Protein AF-M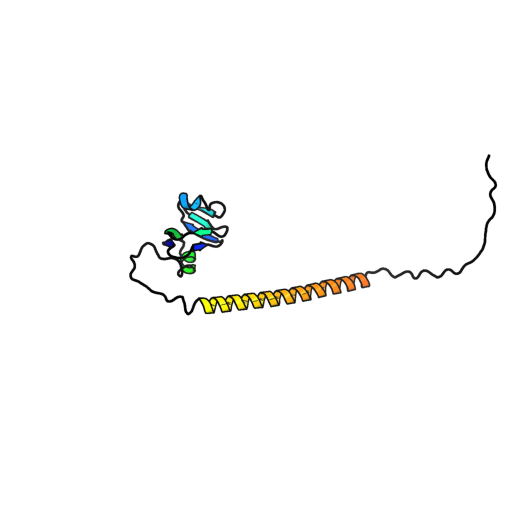2ZVG6-F1 (afdb_monomer)

Secondary structure (DSSP, 8-state):
-EEEEE-SS-EEE-TT-EEE--HHHHGGGGGGEEEEETTEEEESS-EEEPTT-EEEE-HHHHHHHTTTEEETTS--------TTSSHHHHHHHHHHHHHHHHHHHHHHHHHHHHHHHHHHHHHHHHHSPP-----------------PPP-

pLDDT: mean 73.04, std 16.14, range [33.59, 94.5]

Organism: NCBI:txid1244869

Sequence (151 aa):
MKSYRVTKSPLVLSSGAVVGLTPQQESPRRAALVPLGKDLYRVLSVVQFKAGESVVLDEDTAKALCAFVESAEEEPKAISIDLKATGGKKLAAELQRATDAVQVLRAENAALSEEIVRLRADLDAATAPPVATAPTGDGGGAPSDDLPPAS

Solvent-accessible surface area (backbone atoms only — not comparable to full-atom values): 9261 Å² total; per-residue (Å²): 116,50,55,28,31,22,72,79,54,63,46,74,44,53,56,72,41,50,36,38,45,54,72,82,64,37,63,89,40,48,95,32,46,43,81,77,52,91,52,26,29,34,27,65,37,76,45,76,42,51,57,77,43,72,44,28,30,36,68,70,57,42,67,78,40,66,88,63,52,50,59,69,86,62,84,87,76,85,79,87,73,80,66,83,76,60,56,60,60,54,52,51,55,51,52,48,52,52,51,53,50,52,51,52,54,51,54,52,52,50,53,53,50,53,50,53,54,50,54,48,51,53,50,51,62,74,66,53,74,81,81,78,78,73,77,86,77,83,76,86,84,85,88,83,82,89,82,84,86,87,130

Foldseek 3Di:
DFKWFQADAKDKDAFFWKKQADPVRCVVVVVQWDDPDVSITTGHGIDIHDGGDMIGGDPVVCVVVVVGIHGPPDDDPDDPDPPPPPVVVVVVVVVVVVVVVVVVVVVVVVVVVVVVVVVVVVVCVVPDDPPPPDPPDPDDDDDDDDDDDDD

Nearest PDB structures (foldseek):
  5juo-assembly1_VA  TM=2.705E-01  e=5.543E-01  Saccharomyces cerevisiae
  4q4l-assembly1_A  TM=3.864E-01  e=2.310E+00  Burkholderia thailandensis E264
  7muv-assembly1_BC  TM=3.125E-01  e=3.503E+00  Legionella pneumophila

Radius of gyration: 36.26 Å; Cα contacts (8 Å, |Δi|>4): 141; chains: 1; bounding box: 81×52×98 Å

Structure (mmCIF, N/CA/C/O backbone):
data_AF-M2ZVG6-F1
#
_entry.id   AF-M2ZVG6-F1
#
loop_
_atom_site.group_PDB
_atom_site.id
_atom_site.type_symbol
_atom_site.label_atom_id
_atom_site.label_alt_id
_atom_site.label_comp_id
_atom_site.label_asym_id
_atom_site.label_entity_id
_atom_site.label_seq_id
_atom_site.pdbx_PDB_ins_code
_atom_site.Cartn_x
_atom_site.Cartn_y
_atom_site.Cartn_z
_atom_site.occupancy
_atom_site.B_iso_or_equiv
_atom_site.auth_seq_id
_atom_site.auth_comp_id
_atom_site.auth_asym_id
_atom_site.auth_atom_id
_atom_site.pdbx_PDB_model_num
ATOM 1 N N . MET A 1 1 ? -19.568 -5.222 10.320 1.00 68.12 1 MET A N 1
ATOM 2 C CA . MET A 1 1 ? -18.552 -4.183 10.597 1.00 68.12 1 MET A CA 1
ATOM 3 C C . MET A 1 1 ? -18.667 -3.784 12.050 1.00 68.12 1 MET A C 1
ATOM 5 O O . MET A 1 1 ? -19.789 -3.728 12.542 1.00 68.12 1 MET A O 1
ATOM 9 N N . LYS A 1 2 ? -17.542 -3.573 12.732 1.00 73.25 2 LYS A N 1
ATOM 10 C CA . LYS A 1 2 ? -17.504 -3.217 14.158 1.00 73.25 2 LYS A CA 1
ATOM 11 C C . LYS A 1 2 ? -16.966 -1.801 14.332 1.00 73.25 2 LYS A C 1
ATOM 13 O O . LYS A 1 2 ? -16.141 -1.356 13.535 1.00 73.25 2 LYS A O 1
ATOM 18 N N . SER A 1 3 ? -17.472 -1.102 15.345 1.00 77.00 3 SER A N 1
ATOM 19 C CA . SER A 1 3 ? -17.046 0.255 15.682 1.00 77.00 3 SER A CA 1
ATOM 20 C C . SER A 1 3 ? -15.940 0.227 16.723 1.00 77.00 3 SER A C 1
ATOM 22 O O . SER A 1 3 ? -15.962 -0.543 17.683 1.00 77.00 3 SER A O 1
ATOM 24 N N . TYR A 1 4 ? -14.973 1.100 16.529 1.00 78.94 4 TYR A N 1
ATOM 25 C CA . TYR A 1 4 ? -13.711 1.068 17.225 1.00 78.94 4 TYR A CA 1
ATOM 26 C C . TYR A 1 4 ? -13.267 2.470 17.592 1.00 78.94 4 TYR A C 1
ATOM 28 O O . TYR A 1 4 ? -13.454 3.396 16.806 1.00 78.94 4 TYR A O 1
ATOM 36 N N . ARG A 1 5 ? -12.619 2.626 18.748 1.00 79.62 5 ARG A N 1
ATOM 37 C CA . ARG A 1 5 ? -12.053 3.911 19.156 1.00 79.62 5 ARG A CA 1
ATOM 38 C C . ARG A 1 5 ? -10.534 3.871 19.146 1.00 79.62 5 ARG A C 1
ATOM 40 O O . ARG A 1 5 ? -9.911 2.958 19.682 1.00 79.62 5 ARG A O 1
ATOM 47 N N . VAL A 1 6 ? -9.928 4.903 18.572 1.00 77.19 6 VAL A N 1
ATOM 48 C CA . VAL A 1 6 ? -8.479 5.100 18.627 1.00 77.19 6 VAL A CA 1
ATOM 49 C C . VAL A 1 6 ? -8.134 5.664 20.007 1.00 77.19 6 VAL A C 1
ATOM 51 O O . VAL A 1 6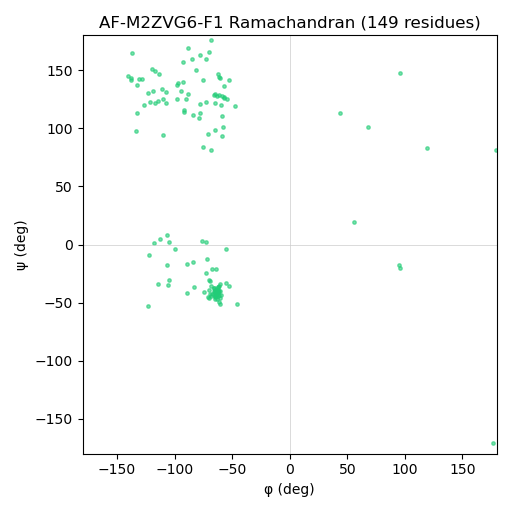 ? -8.534 6.780 20.323 1.00 77.19 6 VAL A O 1
ATOM 54 N N . THR A 1 7 ? -7.427 4.920 20.860 1.00 68.81 7 THR A N 1
ATOM 55 C CA . THR A 1 7 ? -7.237 5.318 22.273 1.00 68.81 7 THR A CA 1
ATOM 56 C C . THR A 1 7 ? -5.847 5.855 22.612 1.00 68.81 7 THR A C 1
ATOM 58 O O . THR A 1 7 ? -5.746 6.759 23.437 1.00 68.81 7 THR A O 1
ATOM 61 N N . LYS A 1 8 ? -4.770 5.344 21.995 1.00 64.62 8 LYS A N 1
ATOM 62 C CA . LYS A 1 8 ? -3.384 5.662 22.413 1.00 64.62 8 LYS A CA 1
ATOM 63 C C . LYS A 1 8 ? -2.508 6.251 21.313 1.00 64.62 8 LYS A C 1
ATOM 65 O O . LYS A 1 8 ? -1.902 7.300 21.506 1.00 64.62 8 LYS A O 1
ATOM 70 N N . SER A 1 9 ? -2.428 5.583 20.169 1.00 68.62 9 SER A N 1
ATOM 71 C CA . SER A 1 9 ? -1.577 5.992 19.049 1.00 68.62 9 SER A CA 1
ATOM 72 C C . SER A 1 9 ? -2.426 6.247 17.817 1.00 68.62 9 SER A C 1
ATOM 74 O O . SER A 1 9 ? -3.477 5.618 17.684 1.00 68.62 9 SER A O 1
ATOM 76 N N . PRO A 1 10 ? -1.999 7.147 16.915 1.00 72.94 10 PRO A N 1
ATOM 77 C CA . PRO A 1 10 ? -2.731 7.360 15.687 1.00 72.94 10 PRO A CA 1
ATOM 78 C C . PRO A 1 10 ? -2.878 6.052 14.908 1.00 72.94 10 PRO A C 1
ATOM 80 O O . PRO A 1 10 ? -1.884 5.374 14.643 1.00 72.94 10 PRO A O 1
ATOM 83 N N . LEU A 1 11 ? -4.106 5.699 14.546 1.00 79.25 11 LEU A N 1
ATOM 84 C CA . LEU A 1 11 ? -4.376 4.516 13.744 1.00 79.25 11 LEU A CA 1
ATOM 85 C C . LEU A 1 11 ? -4.048 4.830 12.286 1.00 79.25 11 LEU A C 1
ATOM 87 O O . LEU A 1 11 ? -4.638 5.731 11.701 1.00 79.25 11 LEU A O 1
ATOM 91 N N . VAL A 1 12 ? -3.125 4.081 11.696 1.00 82.38 12 VAL A N 1
ATOM 92 C CA . VAL A 1 12 ? -2.721 4.246 10.299 1.00 82.38 12 VAL A CA 1
ATOM 93 C C . VAL A 1 12 ? -3.273 3.082 9.486 1.00 82.38 12 VAL A C 1
ATOM 95 O O . VAL A 1 12 ? -2.974 1.927 9.774 1.00 82.38 12 VAL A O 1
ATOM 98 N N . LEU A 1 13 ? -4.073 3.387 8.469 1.00 81.94 13 LEU A N 1
ATOM 99 C CA . LEU A 1 13 ? -4.640 2.412 7.546 1.00 81.94 13 LEU A CA 1
ATOM 100 C C . LEU A 1 13 ? -3.952 2.520 6.192 1.00 81.94 13 LEU A C 1
ATOM 102 O O . LEU A 1 13 ? -3.801 3.613 5.649 1.00 81.94 13 LEU A O 1
ATOM 106 N N . SER A 1 14 ? -3.541 1.373 5.661 1.00 77.50 14 SER A N 1
ATOM 107 C CA . SER A 1 14 ? -2.918 1.268 4.342 1.00 77.50 14 SER A CA 1
ATOM 108 C C . SER A 1 14 ? -3.966 1.081 3.243 1.00 77.50 14 SER A C 1
ATOM 110 O O . SER A 1 14 ? -5.141 0.826 3.519 1.00 77.50 14 SER A O 1
ATOM 112 N N . SER A 1 15 ? -3.529 1.207 1.988 1.00 83.25 15 SER A N 1
ATOM 113 C CA . SER A 1 15 ? -4.373 0.983 0.811 1.00 83.25 15 SER A CA 1
ATOM 114 C C . SER A 1 15 ? -5.076 -0.379 0.858 1.00 83.25 15 SER A C 1
ATOM 116 O O . SER A 1 15 ? -4.492 -1.372 1.289 1.00 83.25 15 SER A O 1
ATOM 118 N N . GLY A 1 16 ? -6.330 -0.421 0.411 1.00 78.94 16 GLY A N 1
ATOM 119 C CA . GLY A 1 16 ? -7.163 -1.622 0.344 1.00 78.94 16 GLY A CA 1
ATOM 120 C C . GLY A 1 16 ? -8.096 -1.830 1.540 1.00 78.94 16 GLY A C 1
ATOM 121 O O . GLY A 1 16 ? -9.107 -2.513 1.376 1.00 78.94 16 GLY A O 1
ATOM 122 N N . ALA A 1 17 ? -7.821 -1.206 2.691 1.00 82.12 17 ALA A N 1
ATOM 123 C CA . ALA A 1 17 ? -8.678 -1.291 3.875 1.00 82.12 17 ALA A CA 1
ATOM 124 C C . ALA A 1 17 ? -10.077 -0.720 3.601 1.00 82.12 17 ALA A C 1
ATOM 126 O O . ALA A 1 17 ? -10.220 0.272 2.878 1.00 82.12 17 ALA A O 1
ATOM 127 N N . VAL A 1 18 ? -11.107 -1.325 4.195 1.00 86.00 18 VAL A N 1
ATOM 128 C CA . VAL A 1 18 ? -12.492 -0.860 4.073 1.00 86.00 18 VAL A CA 1
ATOM 129 C C . VAL A 1 18 ? -12.951 -0.279 5.405 1.00 86.00 18 VAL A C 1
ATOM 131 O O . VAL A 1 18 ? -12.870 -0.915 6.454 1.00 86.00 18 VAL A O 1
ATOM 134 N N . VAL A 1 19 ? -13.422 0.964 5.356 1.00 86.88 19 VAL A N 1
ATOM 135 C CA . VAL A 1 19 ? -13.760 1.755 6.536 1.00 86.88 19 VAL A CA 1
ATOM 136 C C . VAL A 1 19 ? -15.119 2.412 6.404 1.00 86.88 19 VAL A C 1
ATOM 138 O O . VAL A 1 19 ? -15.453 2.974 5.364 1.00 86.88 19 VAL A O 1
ATOM 141 N N . GLY A 1 20 ? -15.891 2.374 7.483 1.00 88.06 20 GLY A N 1
ATOM 142 C CA . GLY A 1 20 ? -17.072 3.202 7.648 1.00 88.06 20 GLY A CA 1
ATOM 143 C C . GLY A 1 20 ? -16.705 4.524 8.322 1.00 88.06 20 GLY A C 1
ATOM 144 O O . GLY A 1 20 ? -16.086 4.515 9.390 1.00 88.06 20 GLY A O 1
ATOM 145 N N . LEU A 1 21 ? -17.060 5.646 7.694 1.00 87.25 21 LEU A N 1
ATOM 146 C CA . LEU A 1 21 ? -16.709 7.004 8.121 1.00 87.25 21 LEU A CA 1
ATOM 147 C C . LEU A 1 21 ? -17.900 7.945 7.986 1.00 87.25 21 LEU A C 1
ATOM 149 O O . LEU A 1 21 ? -18.624 7.895 6.993 1.00 87.25 21 LEU A O 1
ATOM 153 N N . THR A 1 22 ? -18.056 8.862 8.943 1.00 86.06 22 THR A N 1
ATOM 154 C CA . THR A 1 22 ? -19.025 9.955 8.791 1.00 86.06 22 THR A CA 1
ATOM 155 C C . THR A 1 22 ? -18.530 10.987 7.768 1.00 86.06 22 THR A C 1
ATOM 157 O O . THR A 1 22 ? -17.319 11.099 7.545 1.00 86.06 22 THR A O 1
ATOM 160 N N . PRO A 1 23 ? -19.418 11.823 7.195 1.00 81.06 23 PRO A N 1
ATOM 161 C CA . PRO A 1 23 ? -19.013 12.883 6.267 1.00 81.06 23 PRO A CA 1
ATOM 162 C C . PRO A 1 23 ? -17.970 13.849 6.847 1.00 81.06 23 PRO A C 1
ATOM 164 O O . PRO A 1 23 ? -17.090 14.326 6.133 1.00 81.06 23 PRO A O 1
ATOM 167 N N . GLN A 1 24 ? -18.019 14.119 8.158 1.00 83.50 24 GLN A N 1
ATOM 168 C CA . GLN A 1 24 ? -17.028 14.974 8.824 1.00 83.50 24 GLN A CA 1
ATOM 169 C C . GLN A 1 24 ? -15.641 14.319 8.893 1.00 83.50 24 GLN A C 1
ATOM 171 O O . GLN A 1 24 ? -14.630 15.017 8.869 1.00 83.50 24 GLN A O 1
ATOM 176 N N . GLN A 1 25 ? -15.585 12.988 8.979 1.00 84.19 25 GLN A N 1
ATOM 177 C CA . GLN A 1 25 ? -14.337 12.226 9.023 1.00 84.19 25 GLN A CA 1
ATOM 178 C C . GLN A 1 25 ? -13.767 11.982 7.628 1.00 84.19 25 GLN A C 1
ATOM 180 O O . GLN A 1 25 ? -12.550 12.005 7.447 1.00 84.19 25 GLN A O 1
ATOM 185 N N . GLU A 1 26 ? -14.643 11.762 6.649 1.00 87.25 26 GLU A N 1
ATOM 186 C CA . GLU A 1 26 ? -14.285 11.582 5.246 1.00 87.25 26 GLU A CA 1
ATOM 187 C C . GLU A 1 26 ? -13.764 12.875 4.617 1.00 87.25 26 GLU A C 1
ATOM 189 O O . GLU A 1 26 ? -12.737 12.831 3.946 1.00 87.25 26 GLU A O 1
ATOM 194 N N . SER A 1 27 ? -14.388 14.024 4.885 1.00 85.88 27 SER A N 1
ATOM 195 C CA . SER A 1 27 ? -14.031 15.312 4.271 1.00 85.88 27 SER A CA 1
ATOM 196 C C . SER A 1 27 ? -12.521 15.621 4.241 1.00 85.88 27 SER A C 1
ATOM 198 O O . SER A 1 27 ? -12.002 15.911 3.160 1.00 85.88 27 SER A O 1
ATOM 200 N N . PRO A 1 28 ? -11.761 15.523 5.355 1.00 87.50 28 PRO 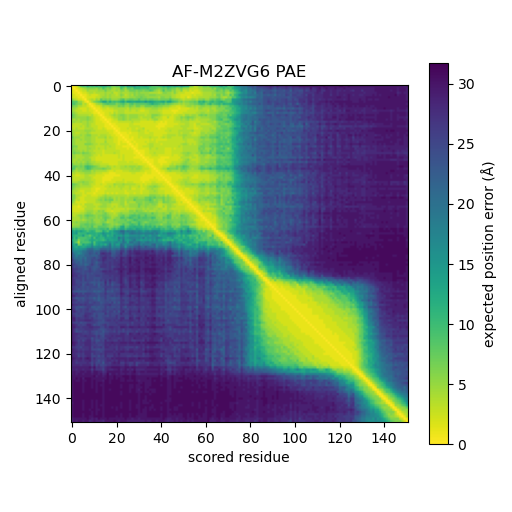A N 1
ATOM 201 C CA . PRO A 1 28 ? -10.313 15.768 5.336 1.00 87.50 28 PRO A CA 1
ATOM 202 C C . PRO A 1 28 ? -9.490 14.674 4.632 1.00 87.50 28 PRO A C 1
ATOM 204 O O . PRO A 1 28 ? -8.303 14.867 4.383 1.00 87.50 28 PRO A O 1
ATOM 207 N N . ARG A 1 29 ? -10.085 13.516 4.337 1.00 86.00 29 ARG A N 1
ATOM 208 C CA . ARG A 1 29 ? -9.416 12.306 3.825 1.00 86.00 29 ARG A CA 1
ATOM 209 C C . ARG A 1 29 ? -9.915 11.895 2.446 1.00 86.00 29 ARG A C 1
ATOM 211 O O . ARG A 1 29 ? -9.429 10.908 1.907 1.00 86.00 29 ARG A O 1
ATOM 218 N N . ARG A 1 30 ? -10.843 12.649 1.855 1.00 87.25 30 ARG A N 1
ATOM 219 C CA . ARG A 1 30 ? -11.528 12.316 0.601 1.00 87.25 30 ARG A CA 1
ATOM 220 C C . ARG A 1 30 ? -10.576 11.981 -0.546 1.00 87.25 30 ARG A C 1
ATOM 222 O O . ARG A 1 30 ? -10.853 11.082 -1.325 1.00 87.25 30 ARG A O 1
ATOM 229 N N . ALA A 1 31 ? -9.426 12.651 -0.620 1.00 88.31 31 ALA A N 1
ATOM 230 C CA . ALA A 1 31 ? -8.402 12.377 -1.635 1.00 88.31 31 ALA A CA 1
ATOM 231 C C . ALA A 1 31 ? -7.769 10.972 -1.524 1.00 88.31 31 ALA A C 1
ATOM 233 O O . ALA A 1 31 ? -7.206 10.473 -2.493 1.00 88.31 31 ALA A O 1
ATOM 234 N N . ALA A 1 32 ? -7.855 10.341 -0.353 1.00 87.12 32 ALA A N 1
ATOM 235 C CA . ALA A 1 32 ? -7.309 9.023 -0.049 1.00 87.12 32 ALA A CA 1
ATOM 236 C C . ALA A 1 32 ? -8.396 7.939 0.062 1.00 87.12 32 ALA A C 1
ATOM 238 O O . ALA A 1 32 ? -8.100 6.821 0.486 1.00 87.12 32 ALA A O 1
ATOM 239 N N . LEU A 1 33 ? -9.649 8.248 -0.289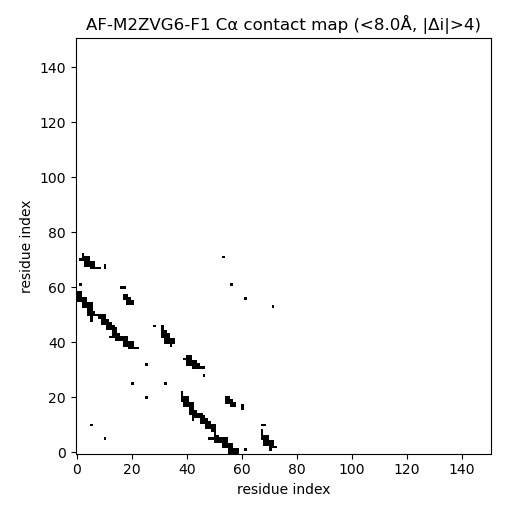 1.00 90.00 33 LEU A N 1
ATOM 240 C CA . LEU A 1 33 ? -10.805 7.375 -0.095 1.00 90.00 33 LEU A CA 1
ATOM 241 C C . LEU A 1 33 ? -11.598 7.210 -1.397 1.00 90.00 33 LEU A C 1
ATOM 243 O O . LEU A 1 33 ? -11.794 8.160 -2.147 1.00 90.00 33 LEU A O 1
ATOM 247 N N . VAL A 1 34 ? -12.106 6.002 -1.634 1.00 92.50 34 VAL A N 1
ATOM 248 C CA . VAL A 1 34 ? -13.083 5.704 -2.689 1.00 92.50 34 VAL A CA 1
ATOM 249 C C . VAL A 1 34 ? -14.392 5.290 -2.039 1.00 92.50 34 VAL A C 1
ATOM 251 O O . VAL A 1 34 ? -14.383 4.331 -1.268 1.00 92.50 34 VAL A O 1
ATOM 254 N N . PRO A 1 35 ? -15.517 5.957 -2.336 1.00 90.88 35 PRO A N 1
ATOM 255 C CA . PRO A 1 35 ? -16.812 5.538 -1.821 1.00 90.88 35 PRO A CA 1
ATOM 256 C C . PRO A 1 35 ? -17.190 4.166 -2.391 1.00 90.88 35 PRO A C 1
ATOM 258 O O . PRO A 1 35 ? -17.144 3.943 -3.599 1.00 90.88 35 PRO A O 1
ATOM 261 N N . LEU A 1 36 ? -17.574 3.249 -1.508 1.00 86.25 36 LEU A N 1
ATOM 262 C CA . LEU A 1 36 ? -18.133 1.937 -1.847 1.00 86.25 36 LEU A CA 1
ATOM 263 C C . LEU A 1 36 ? -19.641 1.862 -1.578 1.00 86.25 36 LEU A C 1
ATOM 265 O O . LEU A 1 36 ? -20.318 0.972 -2.084 1.00 86.25 36 LEU A O 1
ATOM 269 N N . GLY A 1 37 ? -20.169 2.780 -0.770 1.00 83.44 37 GLY A N 1
ATOM 270 C CA . GLY A 1 37 ? -21.572 2.827 -0.382 1.00 83.44 37 GLY A CA 1
ATOM 271 C C . GLY A 1 37 ? -21.828 3.946 0.621 1.00 83.44 37 GLY A C 1
ATOM 272 O O . GLY A 1 37 ? -20.956 4.777 0.875 1.00 83.44 37 GLY A O 1
ATOM 273 N N . LYS A 1 38 ? -23.030 3.972 1.202 1.00 85.31 38 LYS A N 1
ATOM 274 C CA . LYS A 1 38 ? -23.384 4.968 2.218 1.00 85.31 38 LYS A CA 1
ATOM 275 C C . LYS A 1 38 ? -22.434 4.857 3.412 1.00 85.31 38 LYS A C 1
ATOM 277 O O . LYS A 1 38 ? -22.369 3.803 4.038 1.00 85.31 38 LYS A O 1
ATOM 282 N N . ASP A 1 39 ? -21.723 5.948 3.691 1.00 85.44 39 ASP A N 1
ATOM 283 C CA . ASP A 1 39 ? -20.751 6.070 4.781 1.00 85.44 39 ASP A CA 1
ATOM 284 C C . ASP A 1 39 ? -19.633 5.012 4.743 1.00 85.44 39 ASP A C 1
ATOM 286 O O . ASP A 1 39 ? -18.977 4.788 5.754 1.00 85.44 39 ASP A O 1
ATOM 290 N N . LEU A 1 40 ? -19.395 4.367 3.590 1.00 88.50 40 LEU A N 1
ATOM 291 C CA . LEU A 1 40 ? -18.424 3.286 3.431 1.00 88.50 40 LEU A CA 1
ATOM 292 C C . LEU A 1 40 ? -17.401 3.604 2.348 1.00 88.50 40 LEU A C 1
ATOM 294 O O . LEU A 1 40 ? -17.761 3.925 1.214 1.00 88.50 40 LEU A O 1
ATOM 298 N N . TYR A 1 41 ? -16.125 3.435 2.680 1.00 89.25 41 TYR A N 1
ATOM 299 C CA . TYR A 1 41 ? -15.013 3.849 1.841 1.00 89.25 41 TYR A CA 1
ATOM 300 C C . TYR A 1 41 ? -13.908 2.796 1.803 1.00 89.25 41 TYR A C 1
ATOM 302 O O . TYR A 1 41 ? -13.590 2.167 2.810 1.00 89.25 41 TYR A O 1
ATOM 310 N N . ARG A 1 42 ? -13.278 2.633 0.641 1.00 89.38 42 ARG A N 1
ATOM 311 C CA . ARG A 1 42 ? -12.004 1.927 0.494 1.00 89.38 42 ARG A CA 1
ATOM 312 C C . ARG A 1 42 ? -10.861 2.928 0.540 1.00 89.38 42 ARG A C 1
ATOM 314 O O . ARG A 1 42 ? -10.880 3.930 -0.169 1.00 89.38 42 ARG A O 1
ATOM 321 N N . VAL A 1 43 ? -9.850 2.627 1.338 1.00 88.06 43 VAL A N 1
ATOM 322 C CA . VAL A 1 43 ? -8.624 3.416 1.442 1.00 88.06 43 VAL A CA 1
ATOM 323 C C . VAL A 1 43 ? -7.783 3.217 0.177 1.00 88.06 43 VAL A C 1
ATOM 325 O O . VAL A 1 43 ? -7.444 2.088 -0.170 1.00 88.06 43 VAL A O 1
ATOM 328 N N . LEU A 1 44 ? -7.450 4.298 -0.529 1.00 86.44 44 LEU A N 1
ATOM 329 C CA . LEU A 1 44 ? -6.559 4.290 -1.698 1.00 86.44 44 LEU A CA 1
ATOM 330 C C . LEU A 1 44 ? -5.097 4.483 -1.312 1.00 86.44 44 LEU A C 1
ATOM 332 O O . LEU A 1 44 ? -4.214 3.827 -1.860 1.00 86.44 44 LEU A O 1
ATOM 336 N N . SER A 1 45 ? -4.845 5.394 -0.381 1.00 80.50 45 SER A N 1
ATOM 337 C CA . SER A 1 45 ? -3.518 5.768 0.099 1.00 80.50 45 SER A CA 1
ATOM 338 C C . SER A 1 45 ? -3.549 5.897 1.616 1.00 80.50 45 SER A C 1
ATOM 340 O O . SER A 1 45 ? -4.618 5.894 2.211 1.00 80.50 45 SER A O 1
ATOM 342 N N . VAL A 1 46 ? -2.384 5.932 2.261 1.00 79.81 46 VAL A N 1
ATOM 343 C CA . VAL A 1 46 ? -2.290 5.850 3.725 1.00 79.81 46 VAL A CA 1
ATOM 344 C C . VAL A 1 46 ? -3.148 6.923 4.412 1.00 79.81 46 VAL A C 1
ATOM 346 O O . VAL A 1 46 ? -2.984 8.114 4.159 1.00 79.81 46 VAL A O 1
ATOM 349 N N . VAL A 1 47 ? -4.037 6.496 5.314 1.00 84.75 47 VAL A N 1
ATOM 350 C CA . VAL A 1 47 ? -4.942 7.364 6.084 1.00 84.75 47 VAL A CA 1
ATOM 351 C C . VAL A 1 47 ? -4.652 7.222 7.576 1.00 84.75 47 VAL A C 1
ATOM 353 O O . VAL A 1 47 ? -4.582 6.112 8.092 1.00 84.75 47 VAL A O 1
ATOM 356 N N . GLN A 1 48 ? -4.531 8.342 8.292 1.00 84.06 48 GLN A N 1
ATOM 357 C CA . GLN A 1 48 ? -4.191 8.361 9.718 1.00 84.06 48 GLN A CA 1
ATOM 358 C C . GLN A 1 48 ? -5.312 8.956 10.571 1.00 84.06 48 GLN A C 1
ATOM 360 O O . GLN A 1 48 ? -5.690 10.109 10.390 1.00 84.06 48 GLN A O 1
ATOM 365 N N . PHE A 1 49 ? -5.817 8.192 11.535 1.00 83.81 49 PHE A N 1
ATOM 366 C CA . PHE A 1 49 ? -6.778 8.620 12.545 1.00 83.81 49 PHE A CA 1
ATOM 367 C C . PHE A 1 49 ? -6.079 9.001 13.844 1.00 83.81 49 PHE A C 1
ATOM 369 O O . PHE A 1 49 ? -5.150 8.325 14.268 1.00 83.81 49 PHE A O 1
ATOM 376 N N . LYS A 1 50 ? -6.512 10.082 14.484 1.00 80.81 50 LYS A N 1
ATOM 377 C CA . LYS A 1 50 ? -5.975 10.573 15.755 1.00 80.81 50 LYS A CA 1
ATOM 378 C C . LYS A 1 50 ? -6.641 9.861 16.932 1.00 80.81 50 LYS A C 1
ATOM 380 O O . LYS A 1 50 ? -7.748 9.342 16.816 1.00 80.81 50 LYS A O 1
ATOM 385 N N . ALA A 1 51 ? -5.978 9.883 18.087 1.00 73.75 51 ALA A N 1
ATOM 386 C CA . ALA A 1 51 ? -6.584 9.427 19.334 1.00 73.75 51 ALA A CA 1
ATOM 387 C C . ALA A 1 51 ? -7.884 10.204 19.623 1.00 73.75 51 ALA A C 1
ATOM 389 O O . ALA A 1 51 ? -7.945 11.419 19.442 1.00 73.75 51 ALA A O 1
ATOM 390 N N . GLY A 1 52 ? -8.921 9.489 20.050 1.00 71.88 52 GLY A N 1
ATOM 391 C CA . GLY A 1 52 ? -10.272 9.991 20.282 1.00 71.88 52 GLY A CA 1
ATOM 392 C C . GLY A 1 52 ? -11.234 9.809 19.104 1.00 71.88 52 GLY A C 1
ATOM 393 O O . GLY A 1 52 ? -12.445 9.859 19.331 1.00 71.88 52 GLY A O 1
ATOM 394 N N . GLU A 1 53 ? -10.739 9.558 17.885 1.00 76.00 53 GLU A N 1
ATOM 395 C CA . GLU A 1 53 ? -11.593 9.285 16.724 1.00 76.00 53 GLU A CA 1
ATOM 396 C C . GLU A 1 53 ? -12.180 7.870 16.784 1.00 76.00 53 GLU A C 1
ATOM 398 O O . GLU A 1 53 ? -11.509 6.910 17.176 1.00 76.00 53 GLU A O 1
ATOM 403 N N . SER A 1 54 ? -13.442 7.749 16.375 1.00 78.94 54 SER A N 1
ATOM 404 C CA . SER A 1 54 ? -14.106 6.460 16.191 1.00 78.94 54 SER A CA 1
ATOM 405 C C . SER A 1 54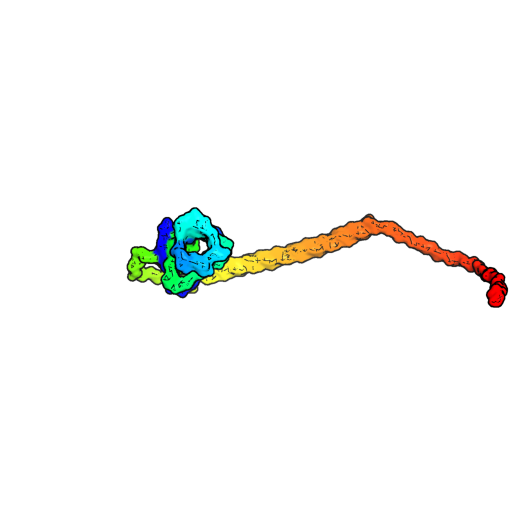 ? -14.059 6.060 14.721 1.00 78.94 54 SER A C 1
ATOM 407 O O . SER A 1 54 ? -14.297 6.894 13.856 1.00 78.94 54 SER A O 1
ATOM 409 N N . VAL A 1 55 ? -13.775 4.802 14.417 1.00 78.38 55 VAL A N 1
ATOM 410 C CA . VAL A 1 55 ? -13.752 4.269 13.053 1.00 78.38 55 VAL A CA 1
ATOM 411 C C . VAL A 1 55 ? -14.553 2.978 13.005 1.00 78.38 55 VAL A C 1
ATOM 413 O O . VAL A 1 55 ? -14.516 2.183 13.941 1.00 78.38 55 VAL A O 1
ATOM 416 N N . VAL A 1 56 ? -15.284 2.758 11.919 1.00 82.75 56 VAL A N 1
ATOM 417 C CA . VAL A 1 56 ? -15.954 1.481 11.679 1.00 82.75 56 VAL A CA 1
ATOM 418 C C . VAL A 1 56 ? -15.077 0.667 10.737 1.00 82.75 56 VAL A C 1
ATOM 420 O O . VAL A 1 56 ? -14.715 1.151 9.670 1.00 82.75 56 VAL A O 1
ATOM 423 N N . LEU A 1 57 ? -14.708 -0.549 11.127 1.00 80.06 57 LEU A N 1
ATOM 424 C CA . LEU A 1 57 ? -13.845 -1.427 10.331 1.00 80.06 57 LEU A CA 1
ATOM 425 C C . LEU A 1 57 ? -14.600 -2.699 9.940 1.00 80.06 57 LEU A C 1
ATOM 427 O O . LEU A 1 57 ? -15.486 -3.178 10.665 1.00 80.06 57 LEU A O 1
ATOM 431 N N . ASP A 1 58 ? -14.250 -3.258 8.785 1.00 77.56 58 ASP A N 1
ATOM 432 C CA . ASP A 1 58 ? -14.623 -4.628 8.452 1.00 77.56 58 ASP A CA 1
ATOM 433 C C . ASP A 1 58 ? -13.856 -5.642 9.318 1.00 77.56 58 ASP A C 1
ATOM 435 O O . ASP A 1 58 ? -12.917 -5.298 10.036 1.00 77.56 58 ASP A O 1
ATOM 439 N N . GLU A 1 59 ? -14.315 -6.890 9.310 1.00 71.31 59 GLU A N 1
ATOM 440 C CA . GLU A 1 59 ? -13.807 -7.928 10.207 1.00 71.31 59 GLU A CA 1
ATOM 441 C C . GLU A 1 59 ? -12.365 -8.339 9.883 1.00 71.31 59 GLU A C 1
ATOM 443 O O . GLU A 1 59 ? -11.581 -8.556 10.809 1.00 71.31 59 GLU A O 1
ATOM 448 N N . ASP A 1 60 ? -11.984 -8.361 8.604 1.00 69.50 60 ASP A N 1
ATOM 449 C CA . ASP A 1 60 ? -10.626 -8.696 8.176 1.00 69.50 60 ASP A CA 1
ATOM 450 C C . ASP A 1 60 ? -9.648 -7.582 8.565 1.00 69.50 60 ASP A C 1
ATOM 452 O O . ASP A 1 60 ? -8.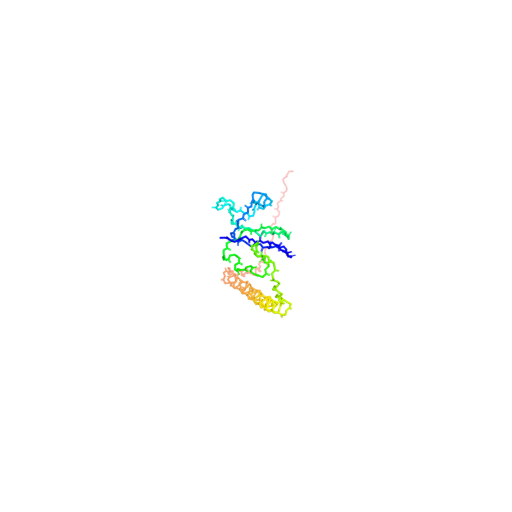603 -7.842 9.171 1.00 69.50 60 ASP A O 1
ATOM 456 N N . THR A 1 61 ? -10.025 -6.324 8.311 1.00 69.88 61 THR A N 1
ATOM 457 C CA . THR A 1 61 ? -9.231 -5.154 8.719 1.00 69.88 61 THR A CA 1
ATOM 458 C C . THR A 1 61 ? -9.123 -5.060 10.243 1.00 69.88 61 THR A C 1
ATOM 460 O O . THR A 1 61 ? -8.041 -4.817 10.777 1.00 69.88 61 THR A O 1
ATOM 463 N N . ALA A 1 62 ? -10.213 -5.304 10.976 1.00 67.06 62 ALA A N 1
ATOM 464 C CA . ALA A 1 62 ? -10.211 -5.287 12.436 1.00 67.06 62 ALA A CA 1
ATOM 465 C C . ALA A 1 62 ? -9.320 -6.385 13.033 1.00 67.06 62 ALA A C 1
ATOM 467 O O . ALA A 1 62 ? -8.532 -6.113 13.940 1.00 67.06 62 ALA A O 1
ATOM 468 N N . LYS A 1 63 ? -9.390 -7.608 12.494 1.00 66.00 63 LYS A N 1
ATOM 469 C CA . LYS A 1 63 ? -8.563 -8.742 12.927 1.00 66.00 63 LYS A CA 1
ATOM 470 C C . LYS A 1 63 ? -7.075 -8.481 12.705 1.00 66.00 63 LYS A C 1
ATOM 472 O O . LYS A 1 63 ? -6.258 -8.845 13.550 1.00 66.00 63 LYS A O 1
ATOM 477 N N . ALA A 1 64 ? -6.722 -7.806 11.612 1.00 63.28 64 ALA A N 1
ATOM 478 C CA . ALA A 1 64 ? -5.350 -7.381 11.349 1.00 63.28 64 ALA A CA 1
ATOM 479 C C . ALA A 1 64 ? -4.848 -6.296 12.329 1.00 63.28 64 ALA A C 1
ATOM 481 O O . ALA A 1 64 ? -3.640 -6.144 12.504 1.00 63.28 64 ALA A O 1
ATOM 482 N N . LEU A 1 65 ? -5.750 -5.562 12.994 1.00 63.84 65 LEU A N 1
ATOM 483 C CA . LEU A 1 65 ? -5.444 -4.375 13.807 1.00 63.84 65 LEU A CA 1
ATOM 484 C C . LEU A 1 65 ? -5.681 -4.546 15.320 1.00 63.84 65 LEU A C 1
ATOM 486 O O . LEU A 1 65 ? -5.481 -3.586 16.069 1.00 63.84 65 LEU A O 1
ATOM 490 N N . CYS A 1 66 ? -6.036 -5.749 15.793 1.00 53.56 66 CYS A N 1
ATOM 491 C CA . CYS A 1 66 ? -6.398 -6.063 17.190 1.00 53.56 66 CYS A CA 1
ATOM 492 C C . CYS A 1 66 ? -5.366 -5.683 18.280 1.00 53.56 66 CYS A C 1
ATOM 494 O O . CYS A 1 66 ? -5.656 -5.842 19.461 1.00 53.56 66 CYS A O 1
ATOM 496 N N . ALA A 1 67 ? -4.185 -5.164 17.935 1.00 51.44 67 ALA A N 1
ATOM 497 C CA . ALA A 1 67 ? -3.212 -4.644 18.900 1.00 51.44 67 ALA A CA 1
ATOM 498 C C . ALA A 1 67 ? -3.382 -3.145 19.241 1.00 51.44 67 ALA A C 1
ATOM 500 O O . ALA A 1 67 ? -2.830 -2.695 20.244 1.00 51.44 67 ALA A O 1
ATOM 501 N N . PHE A 1 68 ? -4.113 -2.362 18.435 1.00 50.47 68 PHE A N 1
ATOM 502 C CA . PHE A 1 68 ? -4.118 -0.888 18.533 1.00 50.47 68 PHE A CA 1
ATOM 503 C C . PHE A 1 68 ? -5.488 -0.256 18.778 1.00 50.47 68 PHE A C 1
ATOM 505 O O . PHE A 1 68 ? -5.571 0.952 19.010 1.00 50.47 68 PHE A O 1
ATOM 512 N N . VAL A 1 69 ? -6.555 -1.045 18.703 1.00 55.62 69 VAL A N 1
ATOM 513 C CA . VAL A 1 69 ? -7.904 -0.524 18.539 1.00 55.62 69 VAL A CA 1
ATOM 514 C C . VAL A 1 69 ? -8.845 -1.197 19.538 1.00 55.62 69 VAL A C 1
ATOM 516 O O . VAL A 1 69 ? -9.084 -2.399 19.465 1.00 55.62 69 VAL A O 1
ATOM 519 N N . GLU A 1 70 ? -9.353 -0.421 20.493 1.00 59.22 70 GLU A N 1
ATOM 520 C CA . GLU A 1 70 ? -10.259 -0.897 21.543 1.00 59.22 70 GLU A CA 1
ATOM 521 C C . GLU A 1 70 ? -11.705 -0.803 21.023 1.00 59.22 70 GLU A C 1
ATOM 523 O O . GLU A 1 70 ? -12.104 0.211 20.436 1.00 59.22 70 GLU A O 1
ATOM 528 N N . SER A 1 71 ? -12.467 -1.895 21.139 1.00 55.28 71 SER A N 1
ATOM 529 C CA . SER A 1 71 ? -13.856 -1.979 20.662 1.00 55.28 71 SER A CA 1
ATOM 530 C C . SER A 1 71 ? -14.732 -1.024 21.472 1.00 55.28 71 SER A C 1
ATOM 532 O O . SER A 1 71 ? -14.699 -1.057 22.697 1.00 55.28 71 SER A O 1
ATOM 534 N N . ALA A 1 72 ? -15.518 -0.170 20.815 1.00 50.91 72 ALA A N 1
ATOM 535 C CA . ALA A 1 72 ? -16.256 0.904 21.491 1.00 50.91 72 ALA A CA 1
ATOM 536 C C . ALA A 1 72 ? -17.520 0.436 22.255 1.00 50.91 72 ALA A C 1
ATOM 538 O O . ALA A 1 72 ? -18.239 1.274 22.793 1.00 50.91 72 ALA A O 1
ATOM 539 N N . GLU A 1 73 ? -17.795 -0.874 22.300 1.00 46.78 73 GLU A N 1
ATOM 540 C CA . GLU A 1 73 ? -18.995 -1.463 22.922 1.00 46.78 73 GLU A CA 1
ATOM 541 C C . GLU A 1 73 ? -18.751 -2.153 24.283 1.00 46.78 73 GLU A C 1
ATOM 543 O O . GLU A 1 73 ? -19.704 -2.657 24.869 1.00 46.78 73 GLU A O 1
ATOM 548 N N . GLU A 1 74 ? -17.530 -2.150 24.836 1.00 39.81 74 GLU A N 1
ATOM 549 C CA . GLU A 1 74 ? -17.256 -2.729 26.166 1.00 39.81 74 GLU A CA 1
ATOM 550 C C . GLU A 1 74 ? -16.679 -1.692 27.146 1.00 39.81 74 GLU A C 1
ATOM 552 O O . GLU A 1 74 ? -15.634 -1.088 26.902 1.00 39.81 74 GLU A O 1
ATOM 557 N N . GLU A 1 75 ? -17.357 -1.493 28.283 1.00 37.62 75 GLU A N 1
ATOM 558 C CA . GLU A 1 75 ? -16.798 -0.795 29.448 1.00 37.62 75 GLU A CA 1
ATOM 559 C C . GLU A 1 75 ? -15.556 -1.546 29.977 1.00 37.62 75 GLU A C 1
ATOM 561 O O . GLU A 1 75 ? -15.534 -2.781 29.982 1.00 37.62 75 GLU A O 1
ATOM 566 N N . PRO A 1 76 ? -14.503 -0.856 30.456 1.00 36.91 76 PRO A N 1
ATOM 567 C CA . PRO A 1 76 ? -13.214 -1.497 30.676 1.00 36.91 76 PRO A CA 1
ATOM 568 C C . PRO A 1 76 ? -13.189 -2.304 31.981 1.00 36.91 76 PRO A C 1
ATOM 570 O O . PRO A 1 76 ? -13.054 -1.752 33.074 1.00 36.91 76 PRO A O 1
ATOM 573 N N . LYS A 1 77 ? -13.173 -3.638 31.873 1.00 33.59 77 LYS A N 1
ATOM 574 C CA . LYS A 1 77 ? -12.373 -4.462 32.791 1.00 33.59 77 LYS A CA 1
ATOM 575 C C . LYS A 1 77 ? -11.003 -4.676 32.161 1.00 33.59 77 LYS A C 1
ATOM 577 O O . LYS A 1 77 ? -10.870 -5.280 31.104 1.00 33.59 77 LYS A O 1
ATOM 582 N N . ALA A 1 78 ? -10.002 -4.112 32.827 1.00 40.34 78 ALA A N 1
ATOM 583 C CA . ALA A 1 78 ? -8.615 -4.044 32.401 1.00 40.34 78 ALA A CA 1
ATOM 584 C C . ALA A 1 78 ? -8.063 -5.393 31.913 1.00 40.34 78 ALA A C 1
ATOM 586 O O . ALA A 1 78 ? -7.926 -6.337 32.689 1.00 40.34 78 ALA A O 1
ATOM 587 N N . ILE A 1 79 ? -7.653 -5.434 30.645 1.00 37.84 79 ILE A N 1
ATOM 588 C CA . ILE A 1 79 ? -6.703 -6.423 30.140 1.00 37.84 79 ILE A CA 1
ATOM 589 C C . ILE A 1 79 ? -5.411 -5.668 29.834 1.00 37.84 79 ILE A C 1
ATOM 591 O O . ILE A 1 79 ? -5.225 -5.069 28.775 1.00 37.84 79 ILE A O 1
ATOM 595 N N . SER A 1 80 ? -4.506 -5.660 30.805 1.00 37.69 80 SER A N 1
ATOM 596 C CA . SER A 1 80 ? -3.121 -5.250 30.610 1.00 37.69 80 SER A CA 1
ATOM 597 C C . SER A 1 80 ? -2.404 -6.315 29.779 1.00 37.69 80 SER A C 1
ATOM 599 O O . SER A 1 80 ? -1.935 -7.315 30.318 1.00 37.69 80 SER A O 1
ATOM 601 N N . ILE A 1 81 ? -2.326 -6.120 28.461 1.00 46.72 81 ILE A N 1
ATOM 602 C CA . ILE A 1 81 ? -1.399 -6.885 27.622 1.00 46.72 81 ILE A CA 1
ATOM 603 C C . ILE A 1 81 ? -0.040 -6.185 27.693 1.00 46.72 81 ILE A C 1
ATOM 605 O O . ILE A 1 81 ? 0.136 -5.074 27.187 1.00 46.72 81 ILE A O 1
ATOM 609 N N . ASP A 1 82 ? 0.926 -6.839 28.335 1.00 43.47 82 ASP A N 1
ATOM 610 C CA . ASP A 1 82 ? 2.324 -6.414 28.395 1.00 43.47 82 ASP A CA 1
ATOM 611 C C . ASP A 1 82 ? 2.991 -6.536 27.008 1.00 43.47 82 ASP A C 1
ATOM 613 O O . ASP A 1 82 ? 3.702 -7.490 26.688 1.00 43.47 82 ASP A O 1
ATOM 617 N N . LEU A 1 83 ? 2.766 -5.540 26.143 1.00 43.00 83 LEU A N 1
ATOM 618 C CA . LEU A 1 83 ? 3.339 -5.451 24.789 1.00 43.00 83 LEU A CA 1
ATOM 619 C C . LEU A 1 83 ? 4.844 -5.113 24.755 1.00 43.00 83 LEU A C 1
ATOM 621 O O . LEU A 1 83 ? 5.413 -4.958 23.674 1.00 43.00 83 LEU A O 1
ATOM 625 N N . LYS A 1 84 ? 5.523 -4.978 25.900 1.00 48.28 84 LYS A N 1
ATOM 626 C CA . LYS A 1 84 ? 6.928 -4.534 25.936 1.00 48.28 84 LYS A CA 1
ATOM 627 C C . LYS A 1 84 ? 7.961 -5.646 25.718 1.00 48.28 84 LYS A C 1
ATOM 629 O O . LYS A 1 84 ? 9.108 -5.328 25.421 1.00 48.28 84 LYS A O 1
ATOM 634 N N . ALA A 1 85 ? 7.593 -6.927 25.809 1.00 47.81 85 ALA A N 1
ATOM 635 C CA . ALA A 1 85 ? 8.579 -8.017 25.801 1.00 47.81 85 ALA A CA 1
ATOM 636 C C . ALA A 1 85 ? 8.666 -8.827 24.489 1.00 47.81 85 ALA A C 1
ATOM 638 O O . ALA A 1 85 ? 9.744 -9.318 24.150 1.00 47.81 85 ALA A O 1
ATOM 639 N N . THR A 1 86 ? 7.572 -8.966 23.732 1.00 49.78 86 THR A N 1
ATOM 640 C CA . THR A 1 86 ? 7.483 -9.934 22.615 1.00 49.78 86 THR A CA 1
ATOM 641 C C . THR A 1 86 ? 7.338 -9.296 21.230 1.00 49.78 86 THR A C 1
ATOM 643 O O . THR A 1 86 ? 7.912 -9.808 20.269 1.00 49.78 86 THR A O 1
ATOM 646 N N . GLY A 1 87 ? 6.652 -8.154 21.108 1.00 52.00 87 GLY A N 1
ATOM 647 C CA . GLY A 1 87 ? 6.404 -7.503 19.813 1.00 52.00 87 GLY A CA 1
ATOM 648 C C . GLY A 1 87 ? 7.652 -6.879 19.181 1.00 52.00 87 GLY A C 1
ATOM 649 O O . GLY A 1 87 ? 7.929 -7.097 18.005 1.00 52.00 87 GLY A O 1
ATOM 650 N N . GLY A 1 88 ? 8.457 -6.163 19.974 1.00 58.31 88 GLY A N 1
ATOM 651 C CA . GLY A 1 88 ? 9.632 -5.441 19.467 1.00 58.31 88 GLY A CA 1
ATOM 652 C C . GLY A 1 88 ? 10.737 -6.352 18.927 1.00 58.31 88 GLY A C 1
ATOM 653 O O . GLY A 1 88 ? 11.341 -6.048 17.903 1.00 58.31 88 GLY A O 1
ATOM 654 N N . LYS A 1 89 ? 10.972 -7.507 19.565 1.00 57.72 89 LYS A N 1
ATOM 655 C CA . LYS A 1 89 ? 12.016 -8.453 19.134 1.00 57.72 89 LYS A CA 1
ATOM 656 C C . LYS A 1 89 ? 11.669 -9.139 17.813 1.00 57.72 89 LYS A C 1
ATOM 658 O O . LYS A 1 89 ? 12.546 -9.313 16.972 1.00 57.72 89 LYS A O 1
ATOM 663 N N . LYS A 1 90 ? 10.398 -9.503 17.615 1.00 69.00 90 LYS A N 1
ATOM 664 C CA . LYS A 1 90 ? 9.942 -10.129 16.368 1.00 69.00 90 LYS A CA 1
ATOM 665 C C . LYS A 1 90 ? 9.995 -9.141 15.201 1.00 69.00 90 LYS A C 1
ATOM 667 O O . LYS A 1 90 ? 10.544 -9.482 14.159 1.00 69.00 90 LYS A O 1
ATOM 672 N N . LEU A 1 91 ? 9.528 -7.909 15.416 1.00 69.75 91 LEU A N 1
ATOM 673 C CA . LEU A 1 91 ? 9.581 -6.853 14.404 1.00 69.75 91 LEU A CA 1
ATOM 674 C C . LEU A 1 91 ? 11.025 -6.486 14.028 1.00 69.75 91 LEU A C 1
ATOM 676 O O . LEU A 1 91 ? 11.332 -6.328 12.852 1.00 69.75 91 LEU A O 1
ATOM 680 N N . ALA A 1 92 ? 11.929 -6.404 15.010 1.00 65.88 92 ALA A N 1
ATOM 681 C CA . ALA A 1 92 ? 13.347 -6.152 14.757 1.00 65.88 92 ALA A CA 1
ATOM 682 C C . ALA A 1 92 ? 13.996 -7.277 13.931 1.00 65.88 92 ALA A C 1
ATOM 684 O O . ALA A 1 92 ? 14.764 -7.003 13.012 1.00 65.88 92 ALA A O 1
ATOM 685 N N . ALA A 1 93 ? 13.651 -8.539 14.205 1.00 69.06 93 ALA A N 1
ATOM 686 C CA . ALA A 1 93 ? 14.153 -9.684 13.447 1.00 69.06 93 ALA A CA 1
ATOM 687 C C . ALA A 1 93 ? 13.585 -9.767 12.016 1.00 69.06 93 ALA A C 1
ATOM 689 O O . ALA A 1 93 ? 14.243 -10.288 11.116 1.00 69.06 93 ALA A O 1
ATOM 690 N N . GLU A 1 94 ? 12.360 -9.293 11.794 1.00 72.19 94 GLU A N 1
ATOM 691 C CA . GLU A 1 94 ? 11.763 -9.187 10.457 1.00 72.19 94 GLU A CA 1
ATOM 692 C C . GLU A 1 94 ? 12.366 -8.015 9.668 1.00 72.19 94 GLU A C 1
ATOM 694 O O . GLU A 1 94 ? 12.711 -8.184 8.500 1.00 72.19 94 GLU A O 1
ATOM 699 N N . LEU A 1 95 ? 12.603 -6.871 10.320 1.00 74.12 95 LEU A N 1
ATOM 700 C CA . LEU A 1 95 ? 13.265 -5.713 9.714 1.00 74.12 95 LEU A CA 1
ATOM 701 C C . LEU A 1 95 ? 14.715 -6.015 9.316 1.00 74.12 95 LEU A C 1
ATOM 703 O O . LEU A 1 95 ? 15.147 -5.629 8.229 1.00 74.12 95 LEU A O 1
ATOM 707 N N . GLN A 1 96 ? 15.454 -6.738 10.161 1.00 75.75 96 GLN A N 1
ATOM 708 C CA . GLN A 1 96 ? 16.814 -7.165 9.836 1.00 75.75 96 GLN A CA 1
ATOM 709 C C . GLN A 1 96 ? 16.820 -8.101 8.622 1.00 75.75 96 GLN A C 1
ATOM 711 O O . GLN A 1 96 ? 17.547 -7.852 7.668 1.00 75.75 96 GLN A O 1
ATOM 716 N N . ARG A 1 97 ? 15.937 -9.109 8.594 1.00 76.06 97 ARG A N 1
ATOM 717 C CA . ARG A 1 97 ? 15.824 -10.026 7.446 1.00 76.06 97 ARG A CA 1
ATOM 718 C C . ARG A 1 97 ? 15.451 -9.314 6.149 1.00 76.06 97 ARG A C 1
ATOM 720 O O . ARG A 1 97 ? 16.000 -9.638 5.101 1.00 76.06 97 ARG A O 1
ATOM 727 N N . ALA A 1 98 ? 14.545 -8.341 6.210 1.00 74.12 98 ALA A N 1
ATOM 728 C CA . ALA A 1 98 ? 14.198 -7.532 5.046 1.00 74.12 98 ALA A CA 1
ATOM 729 C C . ALA A 1 98 ? 15.386 -6.677 4.571 1.00 74.12 98 ALA A C 1
ATOM 731 O O . ALA A 1 98 ? 15.620 -6.558 3.371 1.00 74.12 98 ALA A O 1
ATOM 732 N N . THR A 1 99 ? 16.166 -6.123 5.502 1.00 79.44 99 THR A N 1
ATOM 733 C CA . THR A 1 99 ? 17.371 -5.340 5.188 1.00 79.44 99 THR A CA 1
ATOM 734 C C . THR A 1 99 ? 18.437 -6.203 4.513 1.00 79.44 99 THR A C 1
ATOM 736 O O . THR A 1 99 ? 18.993 -5.800 3.491 1.00 79.44 99 THR A O 1
ATOM 739 N N . ASP A 1 100 ? 18.674 -7.408 5.030 1.00 83.25 100 ASP A N 1
ATOM 740 C CA . ASP A 1 100 ? 19.641 -8.349 4.463 1.00 83.25 100 ASP A CA 1
ATOM 741 C C . ASP A 1 100 ? 19.212 -8.800 3.056 1.00 83.25 100 ASP A C 1
ATOM 743 O O . ASP A 1 100 ? 20.024 -8.812 2.133 1.00 83.25 100 ASP A O 1
ATOM 747 N N . ALA A 1 101 ? 17.919 -9.072 2.848 1.00 85.25 101 ALA A N 1
ATOM 748 C CA . ALA A 1 101 ? 17.387 -9.417 1.530 1.00 85.25 101 ALA A CA 1
ATOM 749 C C . ALA A 1 101 ? 17.574 -8.283 0.505 1.00 85.25 101 ALA A C 1
ATOM 751 O O . ALA A 1 101 ? 17.942 -8.534 -0.641 1.00 85.25 101 ALA A O 1
ATOM 752 N N . VAL A 1 102 ? 17.378 -7.023 0.910 1.00 86.50 102 VAL A N 1
ATOM 753 C CA . VAL A 1 102 ? 17.611 -5.859 0.038 1.00 86.50 102 VAL A CA 1
ATOM 754 C C . VAL A 1 102 ? 19.089 -5.710 -0.325 1.00 86.50 102 VAL A C 1
ATOM 756 O O . VAL A 1 102 ? 19.401 -5.349 -1.460 1.00 86.50 102 VAL A O 1
ATOM 759 N N . GLN A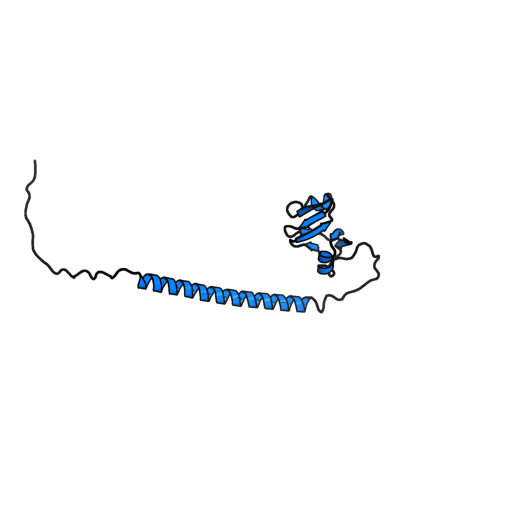 1 103 ? 20.004 -5.989 0.605 1.00 83.94 103 GLN A N 1
ATOM 760 C CA . GLN A 1 103 ? 21.445 -5.957 0.333 1.00 83.94 103 GLN A CA 1
ATOM 761 C C . GLN A 1 103 ? 21.845 -7.026 -0.689 1.00 83.94 103 GLN A C 1
ATOM 763 O O . GLN A 1 103 ? 22.567 -6.717 -1.636 1.00 83.94 103 GLN A O 1
ATOM 768 N N . VAL A 1 104 ? 21.325 -8.249 -0.545 1.00 91.06 104 VAL A N 1
ATOM 769 C CA . VAL A 1 104 ? 21.556 -9.341 -1.506 1.00 91.06 104 VAL A CA 1
ATOM 770 C C . VAL A 1 104 ? 21.041 -8.958 -2.892 1.00 91.06 104 VAL A C 1
ATOM 772 O O . VAL A 1 104 ? 21.806 -8.977 -3.852 1.00 91.06 104 VAL A O 1
ATOM 775 N N . LEU A 1 105 ? 19.792 -8.495 -2.988 1.00 88.94 105 LEU A N 1
ATOM 776 C CA . LEU A 1 105 ? 19.207 -8.079 -4.265 1.00 88.94 105 LEU A CA 1
ATOM 777 C C . LEU A 1 105 ? 19.974 -6.921 -4.915 1.00 88.94 105 LEU A C 1
ATOM 779 O O . LEU A 1 105 ? 20.072 -6.864 -6.138 1.00 88.94 105 LEU A O 1
ATOM 783 N N . ARG A 1 106 ? 20.534 -5.991 -4.129 1.00 88.06 106 ARG A N 1
ATOM 784 C CA . ARG A 1 106 ? 21.389 -4.915 -4.659 1.00 88.06 106 ARG A CA 1
ATOM 785 C C . ARG A 1 106 ? 22.710 -5.439 -5.206 1.00 88.06 106 ARG A C 1
ATOM 787 O O . ARG A 1 106 ? 23.132 -4.974 -6.262 1.00 88.06 106 ARG A O 1
ATOM 794 N N . ALA A 1 107 ? 23.347 -6.377 -4.509 1.00 89.25 107 ALA A N 1
ATOM 795 C CA . ALA A 1 107 ? 24.588 -6.991 -4.967 1.00 89.25 107 ALA A CA 1
ATOM 796 C C . ALA A 1 107 ? 24.372 -7.775 -6.271 1.00 89.25 107 ALA A C 1
ATOM 798 O O . ALA A 1 107 ? 25.137 -7.613 -7.218 1.00 89.25 107 ALA A O 1
ATOM 799 N N . GLU A 1 108 ? 23.286 -8.546 -6.356 1.00 91.81 108 GLU A N 1
ATOM 800 C CA . GLU A 1 108 ? 22.901 -9.261 -7.578 1.00 91.81 108 GLU A CA 1
ATOM 801 C C . GLU A 1 108 ? 22.625 -8.299 -8.741 1.00 91.81 108 GLU A C 1
ATOM 803 O O . GLU A 1 108 ? 23.104 -8.517 -9.852 1.00 91.81 108 GLU A O 1
ATOM 808 N N . ASN A 1 109 ? 21.917 -7.191 -8.491 1.00 86.50 109 ASN A N 1
ATOM 809 C CA . ASN A 1 109 ? 21.658 -6.181 -9.522 1.00 86.50 109 ASN A CA 1
ATOM 810 C C . ASN A 1 109 ? 22.947 -5.529 -10.043 1.00 86.50 109 ASN A C 1
ATOM 812 O O . ASN A 1 109 ? 23.068 -5.260 -11.238 1.00 86.50 109 ASN A O 1
ATOM 816 N N . ALA A 1 110 ? 23.912 -5.272 -9.156 1.00 90.81 110 ALA A N 1
ATOM 817 C CA . ALA A 1 110 ? 25.209 -4.724 -9.540 1.00 90.81 110 ALA A CA 1
ATOM 818 C C . ALA A 1 110 ? 25.994 -5.709 -10.420 1.00 90.81 110 ALA A C 1
ATOM 820 O O . ALA A 1 110 ? 26.458 -5.320 -11.489 1.00 90.81 110 ALA A O 1
ATOM 821 N N . ALA A 1 111 ? 26.055 -6.986 -10.030 1.00 91.75 111 ALA A N 1
ATOM 822 C CA . ALA A 1 111 ? 26.728 -8.025 -10.807 1.00 91.75 111 ALA A CA 1
ATOM 823 C C . ALA A 1 111 ? 26.102 -8.204 -12.202 1.00 91.75 111 ALA A C 1
ATOM 825 O O . ALA A 1 111 ? 26.810 -8.207 -13.207 1.00 91.75 111 ALA A O 1
ATOM 826 N N . LEU A 1 112 ? 24.768 -8.260 -12.284 1.00 93.56 112 LEU A N 1
ATOM 827 C CA . LEU A 1 112 ? 24.058 -8.339 -13.566 1.00 93.56 112 LEU A CA 1
ATOM 828 C C . LEU A 1 112 ? 24.302 -7.102 -14.441 1.00 93.56 112 LEU A C 1
ATOM 830 O O . LEU A 1 112 ? 24.410 -7.213 -15.661 1.00 93.56 112 LEU A O 1
ATOM 834 N N . SER A 1 113 ? 24.408 -5.920 -13.831 1.00 91.81 113 SER A N 1
ATOM 835 C CA . SER A 1 113 ? 24.707 -4.685 -14.560 1.00 91.81 113 SER A CA 1
ATOM 836 C C . SER A 1 113 ? 26.114 -4.707 -15.162 1.00 91.81 113 SER A C 1
ATOM 838 O O . SER A 1 113 ? 26.284 -4.317 -16.318 1.00 91.81 113 SER A O 1
ATOM 840 N N . GLU A 1 114 ? 27.113 -5.194 -14.421 1.00 93.44 114 GLU A N 1
ATOM 841 C CA . GLU A 1 114 ? 28.479 -5.378 -14.932 1.00 93.44 114 GLU A CA 1
ATOM 842 C C . GLU A 1 114 ? 28.522 -6.391 -16.083 1.00 93.44 114 GLU A C 1
ATOM 844 O O . GLU A 1 114 ? 29.180 -6.157 -17.100 1.00 93.44 114 GLU A O 1
ATOM 849 N N . GLU A 1 115 ? 27.767 -7.484 -15.970 1.00 94.50 115 GLU A N 1
ATOM 850 C CA . GLU A 1 115 ? 27.685 -8.500 -17.017 1.00 94.50 115 GLU A CA 1
ATOM 851 C C . GLU A 1 115 ? 27.038 -7.963 -18.301 1.00 94.50 115 GLU A C 1
ATOM 853 O O . GLU A 1 115 ? 27.558 -8.189 -19.394 1.00 94.50 115 GLU A O 1
ATOM 858 N N . ILE A 1 116 ? 25.974 -7.161 -18.191 1.00 93.88 116 ILE A N 1
ATOM 859 C CA . ILE A 1 116 ? 25.365 -6.481 -19.346 1.00 93.88 116 ILE A CA 1
ATOM 860 C C . ILE A 1 116 ? 26.371 -5.558 -20.041 1.00 93.88 116 ILE A C 1
ATOM 862 O O . ILE A 1 116 ? 26.424 -5.530 -21.272 1.00 93.88 116 ILE A O 1
ATOM 866 N N . VAL A 1 117 ? 27.159 -4.791 -19.281 1.00 94.25 117 VAL A N 1
ATOM 867 C CA . VAL A 1 117 ? 28.180 -3.896 -19.850 1.00 94.25 117 VAL A CA 1
ATOM 868 C C . VAL A 1 117 ? 29.236 -4.698 -20.606 1.00 94.25 117 VAL A C 1
ATOM 870 O O . VAL A 1 117 ? 29.577 -4.343 -21.734 1.00 94.25 117 VAL A O 1
ATOM 873 N N . ARG A 1 118 ? 29.709 -5.804 -20.024 1.00 93.81 118 ARG A N 1
ATOM 874 C CA . ARG A 1 118 ? 30.690 -6.686 -20.663 1.00 93.81 118 ARG A CA 1
ATOM 875 C C . ARG A 1 118 ? 30.155 -7.295 -21.957 1.00 93.81 118 ARG A C 1
ATOM 877 O O . ARG A 1 118 ? 30.809 -7.193 -22.987 1.00 93.81 118 ARG A O 1
ATOM 884 N N . LEU A 1 119 ? 28.950 -7.863 -21.921 1.00 93.44 119 LEU A N 1
ATOM 885 C CA . LEU A 1 119 ? 28.322 -8.475 -23.094 1.00 93.44 119 LEU A CA 1
ATOM 886 C C . LEU A 1 119 ? 28.092 -7.464 -24.224 1.00 93.44 119 LEU A C 1
ATOM 888 O O . LEU A 1 119 ? 28.228 -7.811 -25.394 1.00 93.44 119 LEU A O 1
ATOM 892 N N . ARG A 1 120 ? 27.769 -6.207 -23.890 1.00 93.56 120 ARG A N 1
ATOM 893 C CA . ARG A 1 120 ? 27.677 -5.126 -24.882 1.00 93.56 120 ARG A CA 1
ATOM 894 C C . ARG A 1 120 ? 29.029 -4.825 -25.520 1.00 93.56 120 ARG A C 1
ATOM 896 O O . ARG A 1 120 ? 29.093 -4.737 -26.737 1.00 93.56 120 ARG A O 1
ATOM 903 N N . ALA A 1 121 ? 30.094 -4.733 -24.726 1.00 91.25 121 ALA A N 1
ATOM 904 C CA . ALA A 1 121 ? 31.439 -4.509 -25.251 1.00 91.25 121 ALA A CA 1
ATOM 905 C C . ALA A 1 121 ? 31.904 -5.654 -26.171 1.00 91.25 121 ALA A C 1
ATOM 907 O O . ALA A 1 121 ? 32.473 -5.396 -27.230 1.00 91.25 121 ALA A O 1
ATOM 908 N N . ASP A 1 122 ? 31.615 -6.905 -25.804 1.00 91.81 122 ASP A N 1
ATOM 909 C CA . ASP A 1 122 ? 31.927 -8.074 -26.634 1.00 91.81 122 ASP A CA 1
ATOM 910 C C . ASP A 1 122 ? 31.129 -8.064 -27.950 1.00 91.81 122 ASP A C 1
ATOM 912 O O . ASP A 1 122 ? 31.672 -8.374 -29.013 1.00 91.81 122 ASP A O 1
ATOM 916 N N . LEU A 1 123 ? 29.853 -7.660 -27.905 1.00 91.25 123 LEU A N 1
ATOM 917 C CA . LEU A 1 123 ? 29.020 -7.505 -29.098 1.00 91.25 123 LEU A CA 1
ATOM 918 C C . LEU A 1 123 ? 29.540 -6.386 -30.013 1.00 91.25 123 LEU A C 1
ATOM 920 O O . LEU A 1 123 ? 29.633 -6.583 -31.225 1.00 91.25 123 LEU A O 1
ATOM 924 N N . ASP A 1 124 ? 29.916 -5.240 -29.448 1.00 90.56 124 ASP A N 1
ATOM 925 C CA . ASP A 1 124 ? 30.485 -4.117 -30.198 1.00 90.56 124 ASP A CA 1
ATOM 926 C C . ASP A 1 124 ? 31.818 -4.515 -30.854 1.00 90.56 124 ASP A C 1
ATOM 928 O O . ASP A 1 124 ? 32.052 -4.217 -32.023 1.00 90.56 124 ASP A O 1
ATOM 932 N N . ALA A 1 125 ? 32.670 -5.265 -30.148 1.00 87.88 125 ALA A N 1
ATOM 933 C CA . ALA A 1 125 ? 33.932 -5.769 -30.686 1.00 87.88 125 ALA A CA 1
ATOM 934 C C . ALA A 1 125 ? 33.729 -6.793 -31.816 1.00 87.88 125 ALA A C 1
ATOM 936 O O . ALA A 1 125 ? 34.452 -6.762 -32.811 1.00 87.88 125 ALA A O 1
ATOM 937 N N . ALA A 1 126 ? 32.739 -7.682 -31.691 1.00 86.94 126 ALA A N 1
ATOM 938 C CA . ALA A 1 126 ? 32.425 -8.678 -32.716 1.00 86.94 126 ALA A CA 1
ATOM 939 C C . ALA A 1 126 ? 31.753 -8.073 -33.962 1.00 86.94 126 ALA A C 1
ATOM 941 O O . ALA A 1 126 ? 31.822 -8.656 -35.044 1.00 86.94 126 ALA A O 1
ATOM 942 N N . THR A 1 127 ? 31.092 -6.922 -33.812 1.00 87.38 127 THR A N 1
ATOM 943 C CA . THR A 1 127 ? 30.396 -6.216 -34.900 1.00 87.38 127 THR A CA 1
ATOM 944 C C . THR A 1 127 ? 31.201 -5.054 -35.482 1.00 87.38 127 THR A C 1
ATOM 946 O O . THR A 1 127 ? 30.785 -4.463 -36.482 1.00 87.38 127 THR A O 1
ATOM 949 N N . ALA A 1 128 ? 32.371 -4.751 -34.912 1.00 78.56 128 ALA A N 1
ATOM 950 C CA . ALA A 1 128 ? 33.264 -3.726 -35.422 1.00 78.56 128 ALA A CA 1
ATOM 951 C C . ALA A 1 128 ? 33.740 -4.078 -36.848 1.00 78.56 128 ALA A C 1
ATOM 953 O O . ALA A 1 128 ? 34.238 -5.184 -37.084 1.00 78.56 128 ALA A O 1
ATOM 954 N N . PRO A 1 129 ? 33.615 -3.154 -37.821 1.00 74.31 129 PRO A N 1
ATOM 955 C CA . PRO A 1 129 ? 34.130 -3.373 -39.166 1.00 74.31 129 PRO A CA 1
ATOM 956 C C . PRO A 1 129 ? 35.660 -3.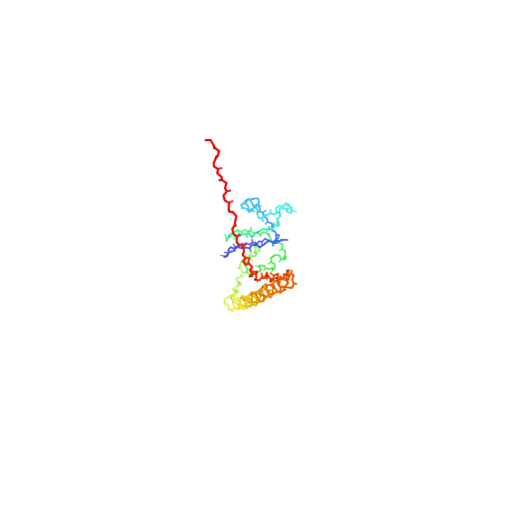535 -39.127 1.00 74.31 129 PRO A C 1
ATOM 958 O O . PRO A 1 129 ? 36.319 -2.899 -38.298 1.00 74.31 129 PRO A O 1
ATOM 961 N N . PRO A 1 130 ? 36.254 -4.359 -40.013 1.00 68.50 130 PRO A N 1
ATOM 962 C CA . PRO A 1 130 ? 37.696 -4.569 -40.031 1.00 68.50 130 PRO A CA 1
ATOM 963 C C . PRO A 1 130 ? 38.416 -3.229 -40.201 1.00 68.50 130 PRO A C 1
ATOM 965 O O . PRO A 1 130 ? 38.132 -2.471 -41.131 1.00 68.50 130 PRO A O 1
ATOM 968 N N . VAL A 1 131 ? 39.347 -2.938 -39.287 1.00 62.22 131 VAL A N 1
ATOM 969 C CA . VAL A 1 131 ? 40.208 -1.756 -39.365 1.00 62.22 131 VAL A CA 1
ATOM 970 C C . VAL A 1 131 ? 40.986 -1.844 -40.673 1.00 62.22 131 VAL A C 1
ATOM 972 O O . VAL A 1 131 ? 41.848 -2.705 -40.837 1.00 62.22 131 VAL A O 1
ATOM 975 N N . ALA A 1 132 ? 40.674 -0.957 -41.615 1.00 54.66 132 ALA A N 1
ATOM 976 C CA . ALA A 1 132 ? 41.496 -0.758 -42.793 1.00 54.66 132 ALA A CA 1
ATOM 977 C C . ALA A 1 132 ? 42.843 -0.196 -42.324 1.00 54.66 132 ALA A C 1
ATOM 979 O O . ALA A 1 132 ? 42.971 0.996 -42.049 1.00 54.66 132 ALA A O 1
ATOM 980 N N . THR A 1 133 ? 43.853 -1.056 -42.195 1.00 56.44 133 THR A N 1
ATOM 981 C CA . THR A 1 133 ? 45.251 -0.626 -42.143 1.00 56.44 133 THR A CA 1
ATOM 982 C C . THR A 1 133 ? 45.536 0.141 -43.426 1.00 56.44 133 THR A C 1
ATOM 984 O O . THR A 1 133 ? 45.692 -0.456 -44.491 1.00 56.44 133 THR A O 1
ATOM 987 N N . ALA A 1 134 ? 45.538 1.471 -43.336 1.00 55.34 134 ALA A N 1
ATOM 988 C CA . ALA A 1 134 ? 45.953 2.330 -44.430 1.00 55.34 134 ALA A CA 1
ATOM 989 C C . ALA A 1 134 ? 47.404 1.972 -44.796 1.00 55.34 134 ALA A C 1
ATOM 991 O O . ALA A 1 134 ? 48.251 1.929 -43.897 1.00 55.34 134 ALA A O 1
ATOM 992 N N . PRO A 1 135 ? 47.718 1.692 -46.073 1.00 52.66 135 PRO A N 1
ATOM 993 C CA . PRO A 1 135 ? 49.099 1.505 -46.472 1.00 52.66 135 PRO A CA 1
ATOM 994 C C . PRO A 1 135 ? 49.842 2.820 -46.237 1.00 52.66 135 PRO A C 1
ATOM 996 O O . PRO A 1 135 ? 49.404 3.884 -46.677 1.00 52.66 135 PRO A O 1
ATOM 999 N N . THR A 1 136 ? 50.965 2.743 -45.526 1.00 57.03 136 THR A N 1
ATOM 1000 C CA . THR A 1 136 ? 51.969 3.804 -45.468 1.00 57.03 136 THR A CA 1
ATOM 1001 C C . THR A 1 136 ? 52.455 4.047 -46.895 1.00 57.03 136 THR A C 1
ATOM 1003 O O . THR A 1 136 ? 53.307 3.326 -47.406 1.00 57.03 136 THR A O 1
ATOM 1006 N N . GLY A 1 137 ? 51.831 5.011 -47.571 1.00 50.09 137 GLY A N 1
ATOM 1007 C CA . GLY A 1 137 ? 52.224 5.477 -48.891 1.00 50.09 137 GLY A CA 1
ATOM 1008 C C . GLY A 1 137 ? 53.465 6.344 -48.772 1.00 50.09 137 GLY A C 1
ATOM 1009 O O . GLY A 1 137 ? 53.366 7.564 -48.691 1.00 50.09 137 GLY A O 1
ATOM 1010 N N . ASP A 1 138 ? 54.618 5.688 -48.731 1.00 62.72 138 ASP A N 1
ATOM 1011 C CA . ASP A 1 138 ? 55.867 6.250 -49.226 1.00 62.72 138 ASP A CA 1
ATOM 1012 C C . ASP A 1 138 ? 55.714 6.439 -50.746 1.00 62.72 138 ASP A C 1
ATOM 1014 O O . ASP A 1 138 ? 55.350 5.506 -51.465 1.00 62.72 138 ASP A O 1
ATOM 1018 N N . GLY A 1 139 ? 55.882 7.665 -51.234 1.00 49.88 139 GLY A N 1
ATOM 1019 C CA . GLY A 1 139 ? 55.611 8.000 -52.630 1.00 49.88 139 GLY A CA 1
ATOM 1020 C C . GLY A 1 139 ? 55.854 9.471 -52.918 1.00 49.88 139 GLY A C 1
ATOM 1021 O O . GLY A 1 139 ? 54.930 10.278 -52.921 1.00 49.88 139 GLY A O 1
ATOM 1022 N N . GLY A 1 140 ? 57.125 9.813 -53.123 1.00 51.03 140 GLY A N 1
ATOM 1023 C CA . GLY A 1 140 ? 57.556 11.134 -53.562 1.00 51.03 140 GLY A CA 1
ATOM 1024 C C . GLY A 1 140 ? 57.163 11.495 -55.002 1.00 51.03 140 GLY A C 1
ATOM 1025 O O . GLY A 1 140 ? 56.648 10.678 -55.761 1.00 51.03 140 GLY A O 1
ATOM 1026 N N . GLY A 1 141 ? 57.494 12.738 -55.369 1.00 42.31 141 GLY A N 1
ATOM 1027 C CA . GLY A 1 141 ? 57.415 13.288 -56.730 1.00 42.31 141 GLY A CA 1
ATOM 1028 C C . GLY A 1 141 ? 56.452 14.478 -56.808 1.00 42.31 141 GLY A C 1
ATOM 1029 O O . GLY A 1 141 ? 55.261 14.282 -56.977 1.00 42.31 141 GLY A O 1
ATOM 1030 N N . ALA A 1 142 ? 56.879 15.698 -56.470 1.00 55.44 142 ALA A N 1
ATOM 1031 C CA . ALA A 1 142 ? 57.581 16.677 -57.321 1.00 55.44 142 ALA A CA 1
ATOM 1032 C C . ALA A 1 142 ? 56.614 17.719 -57.956 1.00 55.44 142 ALA A C 1
ATOM 1034 O O . ALA A 1 142 ? 55.444 17.413 -58.165 1.00 55.44 142 ALA A O 1
ATOM 1035 N N . PRO A 1 143 ? 57.070 18.971 -58.169 1.00 58.81 143 PRO A N 1
ATOM 1036 C CA . PRO A 1 143 ? 56.228 20.172 -58.220 1.00 58.81 143 PRO A CA 1
ATOM 1037 C C . PRO A 1 143 ? 55.765 20.548 -59.639 1.00 58.81 143 PRO A C 1
ATOM 1039 O O . PRO A 1 143 ? 56.420 20.219 -60.624 1.00 58.81 143 PRO A O 1
ATOM 1042 N N . SER A 1 144 ? 54.660 21.287 -59.749 1.00 57.44 144 SER A N 1
ATOM 1043 C CA . SER A 1 144 ? 54.270 22.017 -60.969 1.00 57.44 144 SER A CA 1
ATOM 1044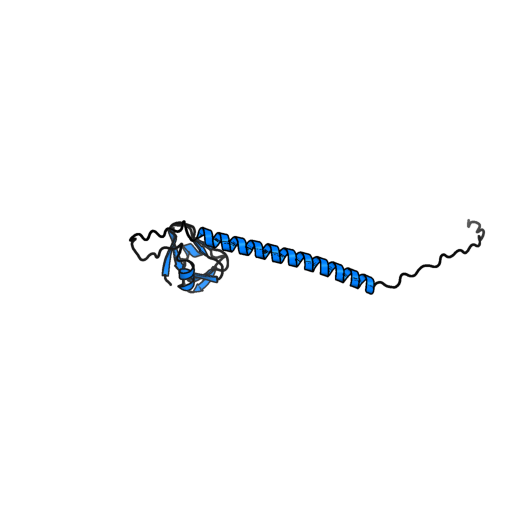 C C . SER A 1 144 ? 53.850 23.426 -60.539 1.00 57.44 144 SER A C 1
ATOM 1046 O O . SER A 1 144 ? 52.904 23.565 -59.769 1.00 57.44 144 SER A O 1
ATOM 1048 N N . ASP A 1 145 ? 54.742 24.410 -60.643 1.00 53.81 145 ASP A N 1
ATOM 1049 C CA . ASP A 1 145 ? 54.998 25.281 -61.807 1.00 53.81 145 ASP A CA 1
ATOM 1050 C C . ASP A 1 145 ? 53.825 26.239 -62.101 1.00 53.81 145 ASP A C 1
ATOM 1052 O O . ASP A 1 145 ? 52.777 25.847 -62.607 1.00 53.81 145 ASP A O 1
ATOM 1056 N N . ASP A 1 146 ? 54.041 27.481 -61.663 1.00 55.66 146 ASP A N 1
ATOM 1057 C CA . ASP A 1 146 ? 53.763 28.754 -62.335 1.00 55.66 146 ASP A CA 1
ATOM 1058 C C . ASP A 1 146 ? 52.428 28.965 -63.085 1.00 55.66 146 ASP A C 1
ATOM 1060 O O . ASP A 1 146 ? 52.178 28.443 -64.171 1.00 55.66 146 ASP A O 1
ATOM 1064 N N . LEU A 1 147 ? 51.610 29.880 -62.551 1.00 63.44 147 LEU A N 1
ATOM 1065 C CA . LEU A 1 147 ? 50.597 30.623 -63.306 1.00 63.44 147 LEU A CA 1
ATOM 1066 C C . LEU A 1 147 ? 50.812 32.132 -63.062 1.00 63.44 147 LEU A C 1
ATOM 1068 O O . LEU A 1 147 ? 50.724 32.562 -61.908 1.00 63.44 147 LEU A O 1
ATOM 1072 N N . PRO A 1 148 ? 51.068 32.954 -64.101 1.00 66.38 148 PRO A N 1
ATOM 1073 C CA . PRO A 1 148 ? 51.193 34.406 -63.961 1.00 66.38 148 PRO A CA 1
ATOM 1074 C C . PRO A 1 148 ? 49.824 35.116 -63.843 1.00 66.38 148 PRO A C 1
ATOM 1076 O O . PRO A 1 148 ? 48.786 34.531 -64.166 1.00 66.38 148 PRO A O 1
ATOM 1079 N N . PRO A 1 149 ? 49.799 36.381 -63.367 1.00 66.00 149 PRO A N 1
ATOM 1080 C CA . PRO A 1 149 ? 48.586 37.033 -62.874 1.00 66.00 149 PRO A CA 1
ATOM 1081 C C . PRO A 1 149 ? 47.695 37.615 -63.979 1.00 66.00 149 PRO A C 1
ATOM 1083 O O . PRO A 1 149 ? 48.170 38.096 -65.009 1.00 66.00 149 PRO A O 1
ATOM 1086 N N . ALA A 1 150 ? 46.388 37.642 -63.708 1.00 60.25 150 ALA A N 1
ATOM 1087 C CA . ALA A 1 150 ? 45.410 38.393 -64.484 1.00 60.25 150 ALA A CA 1
ATOM 1088 C C . ALA A 1 150 ? 45.215 39.804 -63.894 1.00 60.25 150 ALA A C 1
ATOM 1090 O O . ALA A 1 150 ? 44.722 39.929 -62.777 1.00 60.25 150 ALA A O 1
ATOM 1091 N N . SER A 1 151 ? 45.592 40.792 -64.717 1.00 64.00 151 SER A N 1
ATOM 1092 C CA . SER A 1 151 ? 45.208 42.222 -64.772 1.00 64.00 151 SER A CA 1
ATOM 1093 C C . SER A 1 151 ? 45.431 43.126 -63.559 1.00 64.00 151 SER A C 1
ATOM 1095 O O . SER A 1 151 ? 44.696 43.019 -62.558 1.00 64.00 151 SER A O 1
#

Mean predicted aligned error: 19.07 Å